Protein AF-A0A0G1YHF3-F1 (afdb_monomer)

Mean predicted aligned error: 3.48 Å

Nearest PDB structures (foldseek):
  7nue-assembly1_B  TM=4.307E-01  e=1.834E+00  Mus musculus
  5b1y-assembly1_A  TM=4.349E-01  e=1.614E+00  Aeropyrum pernix K1
  4c06-assembly1_A-2  TM=4.414E-01  e=2.524E+00  Mus musculus
  6sq3-assembly1_B  TM=4.152E-01  e=2.221E+00  Mus musculus
  6sq4-assembly1_B  TM=4.546E-01  e=2.867E+00  Mus musculus

pLDDT: mean 93.08, std 7.97, range [54.22, 98.62]

Secondary structure (DSSP, 8-state):
-TT-HHHHHHHHHHHHHHHTT---EEEE--SSHHHHHHHHHHHT-SEEEE-SS-SHHHHHHHHHHHHHTTT-S------GGGGGGGGGHHHHHHHHHTT-S--------

Solvent-accessible surface area (backbone atoms only — not comparable to full-atom values): 6636 Å² total; per-residue (Å²): 102,96,85,34,66,68,52,52,30,40,33,52,31,23,36,48,34,40,75,73,70,42,86,35,78,42,67,41,78,54,95,56,46,73,63,50,43,52,52,34,44,72,33,34,27,73,40,70,41,77,56,86,51,88,55,74,72,47,44,50,50,54,44,51,53,60,45,58,76,68,70,59,94,72,83,86,87,80,61,40,93,49,45,84,50,60,84,57,4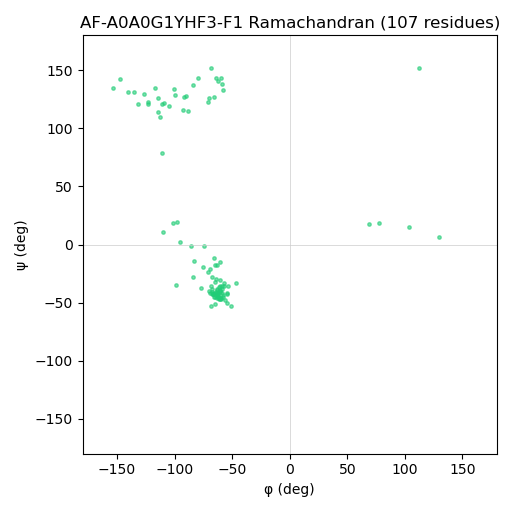1,64,67,47,52,51,43,40,76,73,70,43,94,78,78,80,90,84,77,89,126

Sequence (109 aa):
MLGDYRFLLALLMCATAKAFGYPVIVVDGSPDHARARELLLAAGATQVIQQTEPGTGASRRECINAGLDTGAEVICWIEPEKVGMVAVLAPCIAMIVAGYDIVIPWRNL

Structure (mmCIF, N/CA/C/O backbone):
data_AF-A0A0G1YHF3-F1
#
_entry.id   AF-A0A0G1YHF3-F1
#
loop_
_atom_site.group_PDB
_atom_site.id
_atom_site.type_symbol
_atom_site.label_atom_id
_atom_site.label_alt_id
_atom_site.label_comp_id
_atom_site.label_asym_id
_atom_site.label_entity_id
_atom_site.label_seq_id
_atom_site.pdbx_PDB_ins_code
_atom_site.Cartn_x
_atom_site.Cartn_y
_atom_site.Cartn_z
_atom_site.occupancy
_atom_site.B_iso_or_equiv
_atom_site.auth_seq_id
_atom_site.auth_comp_id
_atom_site.auth_asym_id
_atom_site.auth_atom_id
_atom_site.pdbx_PDB_model_num
ATOM 1 N N . MET A 1 1 ? 10.290 -7.736 -15.391 1.00 62.72 1 MET A N 1
ATOM 2 C CA . MET A 1 1 ? 9.009 -7.390 -14.739 1.00 62.72 1 MET A CA 1
ATOM 3 C C . MET A 1 1 ? 8.190 -8.634 -14.403 1.00 62.72 1 MET A C 1
ATOM 5 O O . MET A 1 1 ? 8.154 -8.978 -13.239 1.00 62.72 1 MET A O 1
ATOM 9 N N . LEU A 1 2 ? 7.633 -9.389 -15.363 1.00 62.28 2 LEU A N 1
ATOM 10 C CA . LEU A 1 2 ? 6.878 -10.628 -15.055 1.00 62.28 2 LEU A CA 1
ATOM 11 C C . LEU A 1 2 ? 7.735 -11.801 -14.530 1.00 62.28 2 LEU A C 1
ATOM 13 O O . LEU A 1 2 ? 7.210 -12.687 -13.870 1.00 62.28 2 LEU A O 1
ATOM 17 N N . GLY A 1 3 ? 9.047 -11.795 -14.789 1.00 69.12 3 GLY A N 1
ATOM 18 C CA . GLY A 1 3 ? 10.004 -12.749 -14.206 1.00 69.12 3 GLY A CA 1
ATOM 19 C C . GLY A 1 3 ? 10.718 -12.249 -12.944 1.00 69.12 3 GLY A C 1
ATOM 20 O O . GLY A 1 3 ? 11.599 -12.938 -12.442 1.00 69.12 3 GLY A O 1
ATOM 21 N N . ASP A 1 4 ? 10.390 -11.046 -12.457 1.00 86.56 4 ASP A N 1
ATOM 22 C CA . ASP A 1 4 ? 10.971 -10.517 -11.220 1.00 86.56 4 ASP A CA 1
ATOM 23 C C . ASP A 1 4 ? 10.128 -10.977 -10.028 1.00 86.56 4 ASP A C 1
ATOM 25 O O . ASP A 1 4 ? 8.968 -10.588 -9.878 1.00 86.56 4 ASP A O 1
ATOM 29 N N . TYR A 1 5 ? 10.724 -11.803 -9.170 1.00 90.44 5 TYR A N 1
ATOM 30 C CA . TYR A 1 5 ? 10.058 -12.351 -7.994 1.00 90.44 5 TYR A CA 1
ATOM 31 C C . TYR A 1 5 ? 9.508 -11.265 -7.054 1.00 90.44 5 TYR A C 1
ATOM 33 O O . TYR A 1 5 ? 8.417 -11.427 -6.508 1.00 90.44 5 TYR A O 1
ATOM 41 N N . ARG A 1 6 ? 10.200 -10.127 -6.901 1.00 90.94 6 ARG A N 1
ATOM 42 C CA . ARG A 1 6 ? 9.725 -9.022 -6.049 1.00 90.94 6 ARG A CA 1
ATOM 43 C C . ARG A 1 6 ? 8.482 -8.364 -6.628 1.00 90.94 6 ARG A C 1
ATOM 45 O O . ARG A 1 6 ? 7.563 -8.032 -5.885 1.00 90.94 6 ARG A O 1
ATOM 52 N N . PHE A 1 7 ? 8.431 -8.221 -7.950 1.00 95.06 7 PHE A N 1
ATOM 53 C CA . PHE A 1 7 ? 7.257 -7.676 -8.620 1.00 95.06 7 PHE A CA 1
ATOM 54 C C . PHE A 1 7 ? 6.050 -8.612 -8.477 1.00 95.06 7 PHE A C 1
ATOM 56 O O . PHE A 1 7 ? 4.956 -8.158 -8.155 1.00 95.06 7 PHE A O 1
ATOM 63 N N . LEU A 1 8 ? 6.249 -9.928 -8.613 1.00 96.31 8 LEU A N 1
ATOM 64 C CA . LEU A 1 8 ? 5.187 -10.915 -8.381 1.00 96.31 8 LEU A CA 1
ATOM 65 C C . LEU A 1 8 ? 4.655 -10.872 -6.941 1.00 96.31 8 LEU A C 1
ATOM 67 O O . LEU A 1 8 ? 3.443 -10.939 -6.735 1.00 96.31 8 LEU A O 1
ATOM 71 N N . LEU A 1 9 ? 5.535 -10.703 -5.951 1.00 96.56 9 LEU A N 1
ATOM 72 C CA . LEU A 1 9 ? 5.129 -10.506 -4.559 1.00 96.56 9 LEU A CA 1
ATOM 73 C C . LEU A 1 9 ? 4.327 -9.214 -4.370 1.00 96.56 9 LEU A C 1
ATOM 75 O O . LEU A 1 9 ? 3.351 -9.220 -3.626 1.00 96.56 9 LEU A O 1
ATOM 79 N N . ALA A 1 10 ? 4.682 -8.126 -5.059 1.00 96.88 10 ALA A N 1
ATOM 80 C CA . ALA A 1 10 ? 3.920 -6.878 -5.006 1.00 96.88 10 ALA A CA 1
ATOM 81 C C . ALA A 1 10 ? 2.505 -7.046 -5.581 1.00 96.88 10 ALA A C 1
ATOM 83 O O . ALA A 1 10 ? 1.541 -6.576 -4.977 1.00 96.88 10 ALA A O 1
ATOM 84 N N . LEU A 1 11 ? 2.357 -7.779 -6.691 1.00 98.06 11 LEU A N 1
A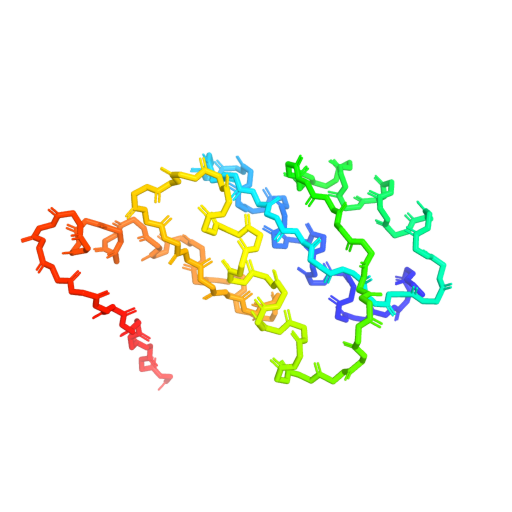TOM 85 C CA . LEU A 1 11 ? 1.042 -8.121 -7.246 1.00 98.06 11 LEU A CA 1
ATOM 86 C C . LEU A 1 11 ? 0.219 -8.964 -6.261 1.00 98.06 11 LEU A C 1
ATOM 88 O O . LEU A 1 11 ? -0.943 -8.651 -6.002 1.00 98.06 11 LEU A O 1
ATOM 92 N N . LEU A 1 12 ? 0.827 -10.001 -5.673 1.00 97.94 12 LEU A N 1
ATOM 93 C CA . LEU A 1 12 ? 0.176 -10.846 -4.668 1.00 97.94 12 LEU A CA 1
ATOM 94 C C . LEU A 1 12 ? -0.245 -10.033 -3.438 1.00 97.94 12 LEU A C 1
ATOM 96 O O . LEU A 1 12 ? -1.341 -10.225 -2.912 1.00 97.94 12 LEU A O 1
ATOM 100 N N . MET A 1 13 ? 0.602 -9.107 -3.000 1.00 97.81 13 MET A N 1
ATOM 101 C CA . MET A 1 13 ? 0.331 -8.213 -1.884 1.00 97.81 13 MET A CA 1
ATOM 102 C C . MET A 1 13 ? -0.866 -7.299 -2.166 1.00 97.81 13 MET A C 1
ATOM 104 O O . MET A 1 13 ? -1.769 -7.213 -1.335 1.00 97.81 13 MET A O 1
ATOM 108 N N . CYS A 1 14 ? -0.928 -6.688 -3.354 1.00 98.31 14 CYS A N 1
ATOM 109 C CA . CYS A 1 14 ? -2.063 -5.862 -3.778 1.00 98.31 14 CYS A CA 1
ATOM 110 C C . CYS A 1 14 ? -3.369 -6.667 -3.812 1.00 98.31 14 CYS A C 1
ATOM 112 O O . CYS A 1 14 ? -4.380 -6.232 -3.261 1.00 98.31 14 CYS A O 1
ATOM 114 N N . ALA A 1 15 ? -3.337 -7.866 -4.400 1.00 98.44 15 ALA A N 1
ATOM 115 C CA . ALA A 1 15 ? -4.500 -8.747 -4.464 1.00 98.44 15 ALA A CA 1
ATOM 116 C C . ALA A 1 15 ? -4.974 -9.174 -3.068 1.00 98.44 15 ALA A C 1
ATOM 118 O O . ALA A 1 15 ? -6.172 -9.158 -2.784 1.00 98.44 15 ALA A O 1
ATOM 119 N N . THR A 1 16 ? -4.032 -9.505 -2.182 1.00 98.19 16 THR A N 1
ATOM 120 C CA . THR A 1 16 ? -4.331 -9.893 -0.800 1.00 98.19 16 THR A CA 1
ATOM 121 C C . THR A 1 16 ? -4.935 -8.721 -0.033 1.00 98.19 16 THR A C 1
ATOM 123 O O . THR A 1 16 ? -6.015 -8.855 0.527 1.00 98.19 16 THR A O 1
ATOM 126 N N . ALA A 1 17 ? -4.308 -7.546 -0.052 1.00 97.56 17 ALA A N 1
ATOM 127 C CA . ALA A 1 17 ? -4.822 -6.361 0.631 1.00 97.56 17 ALA A CA 1
ATOM 128 C C . ALA A 1 17 ? -6.222 -5.959 0.141 1.00 97.56 17 ALA A C 1
ATOM 130 O O . ALA A 1 17 ? -7.102 -5.705 0.962 1.00 97.56 17 ALA A O 1
ATOM 131 N N . LYS A 1 18 ? -6.469 -6.016 -1.176 1.00 98.06 18 LYS A N 1
ATOM 132 C CA . LYS A 1 18 ? -7.802 -5.810 -1.755 1.00 98.06 18 LYS A CA 1
ATOM 133 C C . LYS A 1 18 ? -8.829 -6.803 -1.208 1.00 98.06 18 LYS A C 1
ATOM 135 O O . LYS A 1 18 ? -9.939 -6.396 -0.883 1.00 98.06 18 LYS A O 1
ATOM 140 N N . ALA A 1 19 ? -8.474 -8.082 -1.082 1.00 97.69 19 ALA A N 1
ATOM 141 C CA . ALA A 1 19 ? -9.362 -9.098 -0.512 1.00 97.69 19 ALA A CA 1
ATOM 142 C C . ALA A 1 19 ? -9.696 -8.839 0.971 1.00 97.69 19 ALA A C 1
ATOM 144 O O . ALA A 1 19 ? -10.793 -9.168 1.411 1.00 97.69 19 ALA A O 1
ATOM 145 N N . PHE A 1 20 ? -8.784 -8.210 1.718 1.00 96.88 20 PHE A N 1
ATOM 146 C CA . PHE A 1 20 ? -9.008 -7.752 3.095 1.00 96.88 20 PHE A CA 1
ATOM 147 C C . PHE A 1 20 ? -9.654 -6.355 3.187 1.00 96.88 20 PHE A C 1
ATOM 149 O O . PHE A 1 20 ? -9.925 -5.881 4.288 1.00 96.88 20 PHE A O 1
ATOM 156 N N . GLY A 1 21 ? -9.926 -5.697 2.055 1.00 96.31 21 GLY A N 1
ATOM 157 C CA . GLY A 1 21 ? -10.566 -4.382 2.012 1.00 96.31 21 GLY A CA 1
ATOM 158 C C . GLY A 1 21 ? -9.644 -3.206 2.346 1.00 96.31 21 GLY A C 1
ATOM 159 O O . GLY A 1 21 ? -10.139 -2.125 2.654 1.00 96.31 21 GLY A O 1
ATOM 160 N N . TYR A 1 22 ? -8.322 -3.384 2.283 1.00 96.94 22 TYR A N 1
ATOM 161 C CA . TYR A 1 22 ? -7.364 -2.309 2.539 1.00 96.94 22 TYR A CA 1
ATOM 162 C C . TYR A 1 22 ? -7.004 -1.556 1.247 1.00 96.94 22 TYR A C 1
ATOM 164 O O . TYR A 1 22 ? -6.582 -2.194 0.276 1.00 96.94 22 TYR A O 1
ATOM 172 N N . PRO A 1 23 ? -7.114 -0.213 1.217 1.00 96.81 23 PRO A N 1
ATOM 173 C CA . PRO A 1 23 ? -6.515 0.603 0.165 1.00 96.81 23 PRO A CA 1
ATOM 174 C C . PRO A 1 23 ? -4.996 0.417 0.129 1.00 96.81 23 PRO A C 1
ATOM 176 O O . PRO A 1 23 ? -4.354 0.298 1.172 1.00 96.81 23 PRO A O 1
ATOM 179 N N . VAL A 1 24 ? -4.409 0.412 -1.069 1.00 97.81 24 VAL A N 1
ATOM 180 C CA . VAL A 1 24 ? -2.967 0.201 -1.256 1.00 97.81 24 VAL A CA 1
ATOM 181 C C . VAL A 1 24 ? -2.394 1.250 -2.188 1.00 97.81 24 VAL A C 1
ATOM 183 O O . VAL A 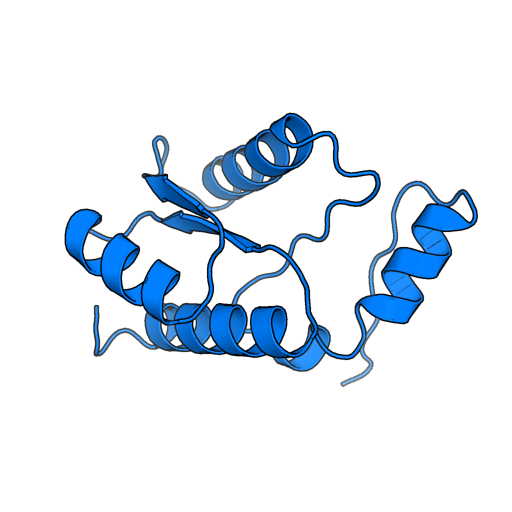1 24 ? -2.760 1.334 -3.362 1.00 97.81 24 VAL A O 1
ATOM 186 N N . ILE A 1 25 ? -1.425 1.995 -1.668 1.00 97.81 25 ILE A N 1
ATOM 187 C CA . ILE A 1 25 ? -0.568 2.877 -2.451 1.00 97.81 25 ILE A CA 1
ATOM 188 C C . ILE A 1 25 ? 0.753 2.153 -2.697 1.00 97.81 25 ILE A C 1
ATOM 190 O O . ILE A 1 25 ? 1.389 1.674 -1.759 1.00 97.81 25 ILE A O 1
ATOM 194 N N . VAL A 1 26 ? 1.174 2.089 -3.958 1.00 97.25 26 VAL A N 1
ATOM 195 C CA . VAL A 1 26 ? 2.477 1.543 -4.353 1.00 97.25 26 VAL A CA 1
ATOM 196 C C . VAL A 1 2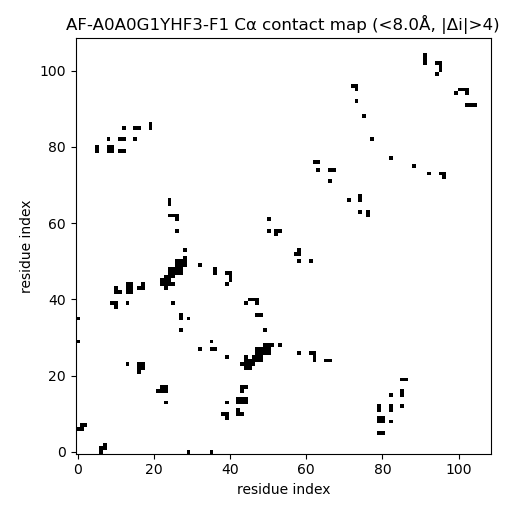6 ? 3.337 2.657 -4.932 1.00 97.25 26 VAL A C 1
ATOM 198 O O . VAL A 1 26 ? 2.930 3.314 -5.886 1.00 97.25 26 VAL A O 1
ATOM 201 N N . VAL A 1 27 ? 4.543 2.839 -4.397 1.00 95.50 27 VAL A N 1
ATOM 202 C CA . VAL A 1 27 ? 5.601 3.615 -5.059 1.00 95.50 27 VAL A CA 1
ATOM 203 C C . VAL A 1 27 ? 6.448 2.642 -5.873 1.00 95.50 27 VAL A C 1
ATOM 205 O O . VAL A 1 27 ? 7.055 1.725 -5.320 1.00 95.50 27 VAL A O 1
ATOM 208 N N . ASP A 1 28 ? 6.443 2.809 -7.192 1.00 94.81 28 ASP A N 1
ATOM 209 C CA . ASP A 1 28 ? 7.023 1.874 -8.151 1.00 94.81 28 ASP A CA 1
ATOM 210 C C . ASP A 1 28 ? 8.262 2.461 -8.838 1.00 94.81 28 ASP A C 1
ATOM 212 O O . ASP A 1 28 ? 8.190 3.483 -9.521 1.00 94.81 28 ASP A O 1
ATOM 216 N N . GLY A 1 29 ? 9.391 1.772 -8.671 1.00 93.19 29 GLY A N 1
ATOM 217 C CA . GLY A 1 29 ? 10.677 2.077 -9.307 1.00 93.19 29 GLY A CA 1
ATOM 218 C C . GLY A 1 29 ? 11.008 1.186 -10.503 1.00 93.19 29 GLY A C 1
ATOM 219 O O . GLY A 1 29 ? 12.180 1.045 -10.857 1.00 93.19 29 GLY A O 1
ATOM 220 N N . SER A 1 30 ? 10.017 0.506 -11.086 1.00 93.31 30 SER A N 1
ATOM 221 C CA . SER A 1 30 ? 10.244 -0.397 -12.214 1.00 93.31 30 SER A CA 1
ATOM 222 C C . SER A 1 30 ? 10.754 0.357 -13.454 1.00 93.31 30 SER A C 1
ATOM 224 O O . SER A 1 30 ? 10.265 1.448 -13.745 1.00 93.31 30 SER A O 1
ATOM 226 N N . PRO A 1 31 ? 11.666 -0.234 -14.258 1.00 92.38 31 PRO A N 1
ATOM 227 C CA . PRO A 1 31 ? 12.165 0.401 -15.484 1.00 92.38 31 PRO A CA 1
ATOM 228 C C . PRO A 1 31 ? 11.073 0.769 -16.499 1.00 92.38 31 PRO A C 1
ATOM 230 O O . PRO A 1 31 ? 11.193 1.768 -17.198 1.00 92.38 31 PRO A O 1
ATOM 233 N N . ASP A 1 32 ? 10.007 -0.032 -16.575 1.00 95.25 32 ASP A N 1
ATOM 234 C CA . ASP A 1 32 ? 8.806 0.258 -17.364 1.00 95.25 32 ASP A CA 1
ATOM 235 C C . ASP A 1 32 ? 7.640 0.547 -16.409 1.00 95.25 32 ASP A C 1
ATOM 237 O O . ASP A 1 32 ? 6.806 -0.306 -16.097 1.00 95.25 32 ASP A O 1
ATOM 241 N N . HIS A 1 33 ? 7.626 1.770 -15.882 1.00 95.50 33 HIS A N 1
ATOM 242 C CA . HIS A 1 33 ? 6.622 2.205 -14.914 1.00 95.50 33 HIS A CA 1
ATOM 243 C C . HIS A 1 33 ? 5.191 2.103 -15.463 1.00 95.50 33 HIS A C 1
ATOM 245 O O . HIS A 1 33 ? 4.273 1.719 -14.741 1.00 95.50 33 HIS A O 1
ATOM 251 N N . ALA A 1 34 ? 4.980 2.416 -16.746 1.00 97.00 34 ALA A N 1
ATOM 252 C CA . ALA A 1 34 ? 3.650 2.408 -17.350 1.00 97.00 34 ALA A CA 1
ATOM 253 C C . ALA A 1 34 ? 3.024 1.007 -17.302 1.00 97.00 34 ALA A C 1
ATOM 255 O O . ALA A 1 34 ? 1.879 0.849 -16.867 1.00 97.00 34 ALA A O 1
ATOM 256 N N . ARG A 1 35 ? 3.797 -0.022 -17.673 1.00 97.19 35 ARG A N 1
ATOM 257 C CA . ARG A 1 35 ? 3.332 -1.408 -17.602 1.00 97.19 35 ARG A CA 1
ATOM 258 C C . ARG A 1 35 ? 3.201 -1.904 -16.165 1.00 97.19 35 ARG A C 1
ATOM 260 O O . ARG A 1 35 ? 2.234 -2.598 -15.853 1.00 97.19 35 ARG A O 1
ATOM 267 N N . ALA A 1 36 ? 4.138 -1.548 -15.285 1.00 97.50 36 ALA A N 1
ATOM 268 C CA . ALA A 1 36 ? 4.073 -1.920 -13.874 1.00 97.50 36 ALA A CA 1
ATOM 269 C C . ALA A 1 36 ? 2.808 -1.363 -13.204 1.00 97.50 36 ALA A C 1
ATOM 271 O O . ALA A 1 36 ? 2.072 -2.104 -12.552 1.00 97.50 36 ALA A O 1
ATOM 272 N N . ARG A 1 37 ? 2.509 -0.082 -13.446 1.00 98.31 37 ARG A N 1
ATOM 273 C CA . ARG A 1 37 ? 1.296 0.606 -12.996 1.00 98.31 37 ARG A CA 1
ATOM 274 C C . ARG A 1 37 ? 0.027 -0.119 -13.423 1.00 98.31 37 ARG A C 1
ATOM 276 O O . ARG A 1 37 ? -0.830 -0.359 -12.578 1.00 98.31 37 ARG A O 1
ATOM 283 N N . GLU A 1 38 ? -0.103 -0.463 -14.702 1.00 98.50 38 GLU A N 1
ATOM 284 C CA . GLU A 1 38 ? -1.275 -1.181 -15.220 1.00 98.50 38 GLU A CA 1
ATOM 285 C C . GLU A 1 38 ? -1.500 -2.501 -14.466 1.00 98.50 38 GLU A C 1
ATOM 287 O O . GLU A 1 38 ? -2.603 -2.772 -13.992 1.00 98.50 38 GLU A O 1
ATOM 292 N N . LEU A 1 39 ? -0.438 -3.293 -14.297 1.00 98.44 39 LEU A N 1
ATOM 293 C CA . LEU A 1 39 ? -0.500 -4.596 -13.636 1.00 98.44 39 LEU A CA 1
ATOM 294 C C . LEU A 1 39 ? -0.808 -4.481 -12.136 1.00 98.44 39 LEU A C 1
ATOM 296 O O . LEU A 1 39 ? -1.610 -5.257 -11.619 1.00 98.44 39 LEU A O 1
ATOM 300 N N . LEU A 1 40 ? -0.210 -3.513 -11.438 1.00 98.56 40 LEU A N 1
ATOM 301 C CA . LEU A 1 40 ? -0.441 -3.273 -10.009 1.00 98.56 40 LEU A CA 1
ATOM 302 C C . LEU A 1 40 ? -1.876 -2.798 -9.737 1.00 98.56 40 LEU A C 1
ATOM 304 O O . LEU A 1 40 ? -2.523 -3.299 -8.816 1.00 98.56 40 LEU A O 1
ATOM 308 N N . LEU A 1 41 ? -2.404 -1.887 -10.562 1.00 98.62 41 LEU A N 1
ATOM 309 C CA . LEU A 1 41 ? -3.802 -1.450 -10.476 1.00 98.62 41 LEU A CA 1
ATOM 310 C C . LEU A 1 41 ? -4.762 -2.615 -10.754 1.00 98.62 41 LEU A C 1
ATOM 312 O O . LEU A 1 41 ? -5.713 -2.823 -10.000 1.00 98.62 41 LEU A O 1
ATOM 316 N N . ALA A 1 42 ? -4.486 -3.424 -11.782 1.00 98.56 42 ALA A N 1
ATOM 317 C CA . ALA A 1 42 ? -5.275 -4.618 -12.083 1.00 98.56 42 ALA A CA 1
ATOM 318 C C . ALA A 1 42 ? -5.252 -5.642 -10.932 1.00 98.56 42 ALA A C 1
ATOM 320 O O . ALA A 1 42 ? -6.276 -6.263 -10.638 1.00 98.56 42 ALA A O 1
ATOM 321 N N . ALA A 1 43 ? -4.114 -5.785 -10.246 1.00 98.44 43 ALA A N 1
ATOM 322 C CA . ALA A 1 43 ? -3.967 -6.663 -9.088 1.00 98.44 43 ALA A CA 1
ATOM 323 C C . ALA A 1 43 ? -4.702 -6.152 -7.839 1.00 98.44 43 ALA A C 1
ATOM 325 O O . ALA A 1 43 ? -5.066 -6.954 -6.985 1.00 98.44 43 ALA A O 1
ATOM 326 N N . GLY A 1 44 ? -4.970 -4.848 -7.736 1.00 98.44 44 GLY A N 1
ATOM 327 C CA . GLY A 1 44 ? -5.778 -4.281 -6.657 1.00 98.44 44 GLY A CA 1
ATOM 328 C C . GLY A 1 44 ? -5.176 -3.090 -5.925 1.00 98.44 44 GLY A C 1
ATOM 329 O O . GLY A 1 44 ? -5.771 -2.656 -4.943 1.00 98.44 44 GLY A O 1
ATOM 330 N N . ALA A 1 45 ? -4.042 -2.548 -6.379 1.00 98.38 45 ALA A N 1
ATOM 331 C CA . ALA A 1 45 ? -3.569 -1.263 -5.877 1.00 98.38 45 ALA A CA 1
ATOM 332 C C . ALA A 1 45 ? -4.625 -0.176 -6.135 1.00 98.38 45 ALA A C 1
ATOM 334 O O . ALA A 1 45 ? -5.211 -0.115 -7.217 1.00 98.38 45 ALA A O 1
ATOM 335 N N . THR A 1 46 ? -4.857 0.701 -5.160 1.00 97.75 46 THR A N 1
ATOM 336 C CA . THR A 1 46 ? -5.750 1.859 -5.320 1.00 97.75 46 THR 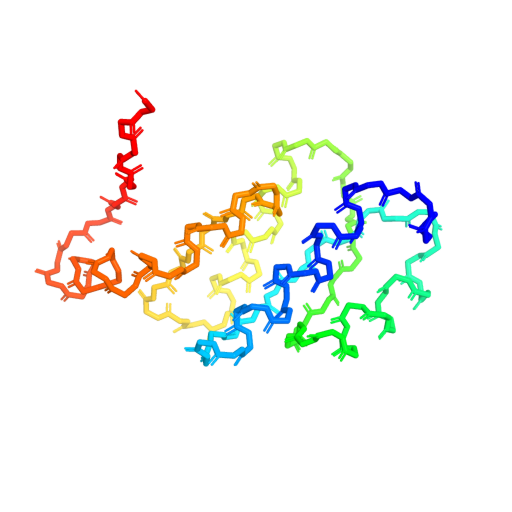A CA 1
ATOM 337 C C . THR A 1 46 ? -5.026 3.035 -5.961 1.00 97.75 46 THR A C 1
ATOM 339 O O . THR A 1 46 ? -5.643 3.838 -6.656 1.00 97.75 46 THR A O 1
ATOM 342 N N . GLN A 1 47 ? -3.710 3.124 -5.766 1.00 97.62 47 GLN A N 1
ATOM 343 C CA . GLN A 1 47 ? -2.861 4.126 -6.392 1.00 97.62 47 GLN A CA 1
ATOM 344 C C . GLN A 1 47 ? -1.473 3.548 -6.659 1.00 97.62 47 GLN A C 1
ATOM 346 O O . GLN A 1 47 ? -0.925 2.799 -5.853 1.00 97.62 47 GLN A O 1
ATOM 351 N N . VAL A 1 48 ? -0.888 3.937 -7.789 1.00 97.94 48 VAL A N 1
ATOM 352 C CA . VAL A 1 48 ? 0.513 3.654 -8.106 1.00 97.94 48 VAL A CA 1
ATOM 353 C C . VAL A 1 48 ? 1.185 4.973 -8.459 1.00 97.94 48 VAL A C 1
ATOM 355 O O . VAL A 1 48 ? 0.658 5.743 -9.266 1.00 97.94 48 VAL A O 1
ATOM 358 N N . ILE A 1 49 ? 2.318 5.249 -7.831 1.00 96.62 49 ILE A N 1
ATOM 359 C CA . ILE A 1 49 ? 3.102 6.474 -7.978 1.00 96.62 49 ILE A CA 1
ATOM 360 C C . ILE A 1 49 ? 4.453 6.075 -8.558 1.00 96.62 49 ILE A C 1
ATOM 362 O O . ILE A 1 49 ? 5.044 5.087 -8.125 1.00 96.62 49 ILE A O 1
ATOM 366 N N . GLN A 1 50 ? 4.930 6.815 -9.554 1.00 96.56 50 GLN A N 1
ATOM 367 C CA . GLN A 1 50 ? 6.277 6.611 -10.068 1.00 96.56 50 GLN A CA 1
ATOM 368 C C . GLN A 1 50 ? 7.284 7.080 -9.023 1.00 96.56 50 GLN A C 1
ATOM 370 O O . GLN A 1 50 ? 7.208 8.223 -8.577 1.00 96.56 50 GLN A O 1
ATOM 375 N N . GLN A 1 51 ? 8.225 6.212 -8.659 1.00 95.75 51 GLN A N 1
ATOM 376 C CA . GLN A 1 51 ? 9.332 6.577 -7.787 1.00 95.75 51 GLN A CA 1
ATOM 377 C C . GLN A 1 51 ? 10.128 7.726 -8.405 1.00 95.75 51 GLN A C 1
ATOM 379 O O . GLN A 1 51 ? 10.505 7.670 -9.580 1.00 95.75 51 GLN A O 1
ATOM 384 N N . THR A 1 52 ? 10.422 8.738 -7.596 1.00 94.19 52 THR A N 1
ATOM 385 C CA . THR A 1 52 ? 11.229 9.887 -8.026 1.00 94.19 52 THR A CA 1
ATOM 386 C C . THR A 1 52 ? 12.688 9.770 -7.597 1.00 94.19 52 THR A C 1
ATOM 388 O O . THR A 1 52 ? 13.572 10.141 -8.370 1.00 94.19 52 THR A O 1
ATOM 391 N N . GLU A 1 53 ? 12.963 9.193 -6.422 1.00 91.81 53 GLU A N 1
ATOM 392 C CA . GLU A 1 53 ? 14.321 9.012 -5.908 1.00 91.81 53 GLU A CA 1
ATOM 393 C C . GLU A 1 53 ? 14.617 7.526 -5.595 1.00 91.81 53 GLU A C 1
ATOM 395 O O . GLU A 1 53 ? 13.930 6.898 -4.779 1.00 91.81 53 GLU A O 1
ATOM 400 N N . PRO A 1 54 ? 15.647 6.920 -6.221 1.00 88.00 54 PRO A N 1
ATOM 401 C CA . PRO A 1 54 ? 15.999 5.525 -5.984 1.00 88.00 54 PRO A CA 1
ATOM 402 C C . PRO A 1 54 ? 16.567 5.294 -4.575 1.00 88.00 54 PRO A C 1
ATOM 404 O O . PRO A 1 54 ? 17.221 6.146 -3.982 1.00 88.00 54 PRO A O 1
ATOM 407 N N . GLY A 1 55 ? 16.377 4.076 -4.062 1.00 85.69 55 GLY A N 1
ATOM 408 C CA . GLY A 1 55 ? 16.906 3.634 -2.769 1.00 85.69 55 GLY A CA 1
ATOM 409 C C . GLY A 1 55 ? 15.828 3.388 -1.712 1.00 85.69 55 GLY A C 1
ATOM 410 O O . GLY A 1 55 ? 14.750 3.982 -1.724 1.00 85.69 55 GLY A O 1
ATOM 411 N N . THR A 1 56 ? 16.119 2.484 -0.773 1.00 81.31 56 THR A N 1
ATOM 412 C CA . THR A 1 56 ? 15.144 1.992 0.219 1.00 81.31 56 THR A CA 1
ATOM 413 C C . THR A 1 56 ? 14.643 3.090 1.158 1.00 81.31 56 THR A C 1
ATOM 415 O O . THR A 1 56 ? 13.465 3.134 1.494 1.00 81.31 56 THR A O 1
ATOM 418 N N . GLY A 1 57 ? 15.527 3.998 1.585 1.00 88.12 57 GLY A N 1
ATOM 419 C CA . GLY A 1 57 ? 15.145 5.103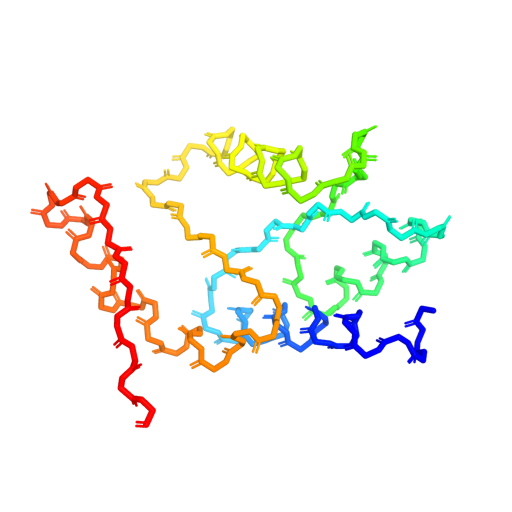 2.468 1.00 88.12 57 GLY A CA 1
ATOM 420 C C . GLY A 1 57 ? 14.264 6.140 1.770 1.00 88.12 57 GLY A C 1
ATOM 421 O O . GLY A 1 57 ? 13.290 6.603 2.357 1.00 88.12 57 GLY A O 1
ATOM 422 N N . ALA A 1 58 ? 14.594 6.478 0.522 1.00 91.19 58 ALA A N 1
ATOM 423 C CA . ALA A 1 58 ? 13.851 7.451 -0.271 1.00 91.19 58 ALA A CA 1
ATOM 424 C C . ALA A 1 58 ? 12.459 6.925 -0.648 1.00 91.19 58 ALA A C 1
ATOM 426 O O . ALA A 1 58 ? 11.463 7.525 -0.251 1.00 91.19 58 ALA A O 1
ATOM 427 N N . SER A 1 59 ? 12.382 5.732 -1.249 1.00 90.88 59 SER A N 1
ATOM 428 C CA . SER A 1 59 ? 11.104 5.069 -1.571 1.00 90.88 59 SER A CA 1
ATOM 429 C C . SER A 1 59 ? 10.181 4.911 -0.365 1.00 90.88 59 SER A C 1
ATOM 431 O O . SER A 1 59 ? 8.981 5.152 -0.468 1.00 90.88 59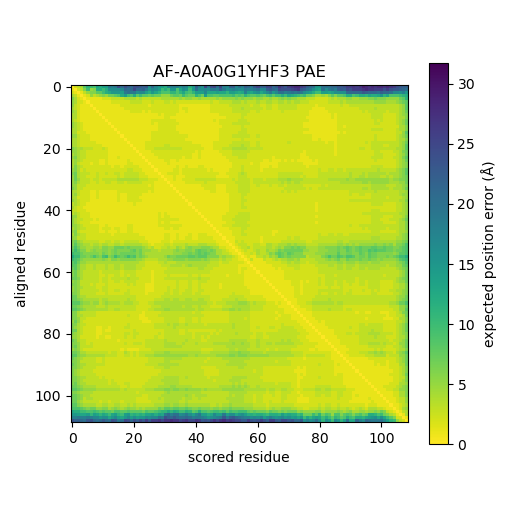 SER A O 1
ATOM 433 N N . ARG A 1 60 ? 10.717 4.547 0.808 1.00 92.19 60 ARG A N 1
ATOM 434 C CA . ARG A 1 60 ? 9.907 4.438 2.029 1.00 92.19 60 ARG A CA 1
ATOM 435 C C . ARG A 1 60 ? 9.317 5.783 2.447 1.00 92.19 60 ARG A C 1
ATOM 437 O O . ARG A 1 60 ? 8.152 5.822 2.831 1.00 92.19 60 ARG A O 1
ATOM 444 N N . ARG A 1 61 ? 10.095 6.870 2.377 1.00 94.50 61 ARG A N 1
ATOM 445 C CA . ARG A 1 61 ? 9.587 8.223 2.657 1.00 94.50 61 ARG A CA 1
ATOM 446 C C . ARG A 1 61 ? 8.510 8.628 1.655 1.00 94.50 61 ARG A C 1
ATOM 448 O O . ARG A 1 61 ? 7.487 9.145 2.082 1.00 94.50 61 ARG A O 1
ATOM 455 N N . GLU A 1 62 ? 8.699 8.332 0.369 1.00 95.25 62 GLU A N 1
ATOM 456 C CA . GLU A 1 62 ? 7.677 8.563 -0.662 1.00 95.25 62 GLU A CA 1
ATOM 457 C C . GLU A 1 62 ? 6.374 7.808 -0.339 1.00 95.25 62 GLU A C 1
ATOM 459 O O . GLU A 1 62 ? 5.306 8.415 -0.366 1.00 95.25 62 GLU A O 1
ATOM 464 N N . CYS A 1 63 ? 6.444 6.530 0.060 1.00 93.75 63 CYS A N 1
ATOM 465 C CA . CYS A 1 63 ? 5.257 5.763 0.463 1.00 93.75 63 CYS A CA 1
ATOM 466 C C . CYS A 1 63 ? 4.542 6.377 1.673 1.00 93.75 63 CYS A C 1
ATOM 468 O O . CYS A 1 63 ? 3.317 6.473 1.679 1.00 93.75 63 CYS A O 1
ATOM 470 N N . ILE A 1 64 ? 5.295 6.756 2.712 1.00 94.19 64 ILE A N 1
ATOM 471 C CA . ILE A 1 64 ? 4.720 7.315 3.943 1.00 94.19 64 ILE A CA 1
ATOM 472 C C . ILE A 1 64 ? 4.070 8.669 3.655 1.00 94.19 64 ILE A C 1
ATOM 474 O O . ILE A 1 64 ? 2.935 8.882 4.068 1.00 94.19 64 ILE A O 1
ATOM 478 N N . ASN A 1 65 ? 4.740 9.547 2.904 1.00 95.50 65 ASN A N 1
ATOM 479 C CA . ASN A 1 65 ? 4.192 10.848 2.518 1.00 95.50 65 ASN A CA 1
ATOM 480 C C . ASN A 1 65 ? 2.916 10.690 1.684 1.00 95.50 65 ASN A C 1
ATOM 482 O O . ASN A 1 65 ? 1.909 11.313 1.998 1.00 95.50 65 ASN A O 1
ATOM 486 N N . ALA A 1 66 ? 2.915 9.782 0.703 1.00 95.50 66 ALA A N 1
ATOM 487 C CA . ALA A 1 66 ? 1.717 9.494 -0.081 1.00 95.50 66 ALA A CA 1
ATOM 488 C C . ALA A 1 66 ? 0.560 8.967 0.785 1.00 95.50 66 ALA A C 1
ATOM 490 O O . ALA A 1 66 ? -0.596 9.283 0.523 1.00 95.50 66 ALA A O 1
ATOM 491 N N . GLY A 1 67 ? 0.861 8.182 1.825 1.00 95.12 67 GLY A N 1
ATOM 492 C CA . GLY A 1 67 ? -0.122 7.763 2.822 1.00 95.12 67 GLY A CA 1
ATOM 493 C C . GLY A 1 67 ? -0.665 8.934 3.643 1.00 95.12 67 GLY A C 1
ATOM 494 O O . GLY A 1 67 ? -1.877 9.038 3.816 1.00 95.12 67 GLY A O 1
ATOM 495 N N . LEU A 1 68 ? 0.204 9.835 4.109 1.00 95.31 68 LEU A N 1
ATOM 496 C CA . LEU A 1 68 ? -0.184 11.023 4.880 1.00 95.31 68 LEU A CA 1
ATOM 497 C C . LEU A 1 68 ? -1.110 11.947 4.078 1.00 95.31 68 LEU A C 1
ATOM 499 O O . LEU A 1 68 ? -2.103 12.429 4.619 1.00 95.31 68 LEU A O 1
ATOM 503 N N . ASP A 1 69 ? -0.847 12.115 2.781 1.00 95.81 69 ASP A N 1
ATOM 504 C CA . ASP A 1 69 ? -1.649 12.958 1.885 1.00 95.81 69 ASP A CA 1
ATOM 505 C C . ASP A 1 69 ? -3.097 12.463 1.712 1.00 95.81 69 ASP A C 1
ATOM 507 O O . ASP A 1 69 ? -3.971 13.226 1.299 1.00 95.81 69 ASP A O 1
ATOM 511 N N . THR A 1 70 ? -3.388 11.201 2.050 1.00 95.06 70 THR A N 1
ATOM 512 C CA . THR A 1 70 ? -4.762 10.670 2.011 1.00 95.06 70 THR A CA 1
ATOM 513 C C . THR A 1 70 ? -5.642 11.149 3.163 1.00 95.06 70 THR A C 1
ATOM 515 O O . THR A 1 70 ? -6.864 11.041 3.074 1.00 95.06 70 THR A O 1
ATOM 518 N N . GLY A 1 71 ? -5.043 11.628 4.259 1.00 93.31 71 GLY A N 1
ATOM 519 C CA . GLY A 1 71 ? -5.762 11.909 5.502 1.00 93.31 71 GLY A CA 1
ATOM 520 C C . GLY A 1 71 ? -6.268 10.658 6.234 1.00 93.31 71 GLY A C 1
ATOM 521 O O . GLY A 1 71 ? -7.159 10.774 7.072 1.00 93.31 71 GLY A O 1
ATOM 522 N N . ALA A 1 72 ? -5.742 9.467 5.921 1.00 93.62 72 ALA A N 1
ATOM 523 C CA . ALA A 1 72 ? -6.079 8.243 6.640 1.00 93.62 72 ALA A CA 1
ATOM 524 C C . ALA A 1 72 ? -5.669 8.325 8.120 1.00 93.62 72 ALA A C 1
ATOM 526 O O . ALA A 1 72 ? -4.585 8.799 8.453 1.00 93.62 72 ALA A O 1
ATOM 527 N N . GLU A 1 73 ? -6.514 7.787 9.001 1.00 93.69 73 GLU A N 1
ATOM 528 C CA . GLU A 1 73 ? -6.246 7.740 10.446 1.00 93.69 73 GLU A CA 1
ATOM 529 C C . GLU A 1 73 ? -5.074 6.812 10.797 1.00 93.69 73 GLU A C 1
ATOM 531 O O . GLU A 1 73 ? -4.386 7.021 11.794 1.00 93.69 73 GLU A O 1
ATOM 536 N N . VAL A 1 74 ? -4.834 5.783 9.976 1.00 96.12 74 VAL A N 1
ATOM 537 C CA . VAL A 1 74 ? -3.774 4.793 10.186 1.00 96.12 74 VAL A CA 1
ATOM 538 C C . VAL A 1 74 ? -3.033 4.534 8.883 1.00 96.12 74 VAL A C 1
ATOM 540 O O . VAL A 1 74 ? -3.640 4.231 7.857 1.00 96.12 74 VAL A O 1
ATOM 543 N N . ILE A 1 75 ? -1.703 4.582 8.947 1.00 95.94 75 ILE A N 1
ATOM 544 C CA . ILE A 1 75 ? -0.819 4.198 7.846 1.00 95.94 75 ILE A CA 1
ATOM 545 C C . ILE A 1 75 ? -0.125 2.891 8.217 1.00 95.94 75 ILE A C 1
ATOM 547 O O . ILE A 1 75 ? 0.598 2.811 9.210 1.00 95.94 75 ILE A O 1
ATOM 551 N N . CYS A 1 76 ? -0.309 1.865 7.389 1.00 95.44 76 CYS A N 1
ATOM 552 C CA . CYS A 1 76 ? 0.427 0.611 7.495 1.00 95.44 76 CYS A CA 1
ATOM 553 C C . CYS A 1 76 ? 1.489 0.547 6.399 1.00 95.44 76 CYS A C 1
ATOM 555 O O . CYS A 1 76 ? 1.165 0.544 5.212 1.00 95.44 76 CYS A O 1
ATOM 557 N N . TRP A 1 77 ? 2.759 0.453 6.791 1.00 94.62 77 TRP A N 1
ATOM 558 C CA . TRP A 1 77 ? 3.852 0.193 5.858 1.00 94.62 77 TRP A CA 1
ATOM 559 C C . TRP A 1 77 ? 4.269 -1.276 5.916 1.00 94.62 77 TRP A C 1
ATOM 561 O O . TRP A 1 77 ? 4.433 -1.846 6.995 1.00 94.62 77 TRP A O 1
ATOM 571 N N . ILE A 1 78 ? 4.441 -1.889 4.747 1.00 93.12 78 ILE A N 1
ATOM 572 C CA . ILE A 1 78 ? 4.712 -3.317 4.612 1.00 93.12 78 ILE A CA 1
ATOM 573 C C . ILE A 1 78 ? 5.472 -3.593 3.314 1.00 93.12 78 ILE A C 1
ATOM 575 O O . ILE A 1 78 ? 5.131 -3.074 2.252 1.00 93.12 78 ILE A O 1
ATOM 579 N N . GLU A 1 79 ? 6.514 -4.416 3.402 1.00 92.00 79 GLU A N 1
ATOM 580 C CA . GLU A 1 79 ? 7.257 -4.883 2.230 1.00 92.00 79 GLU A CA 1
ATOM 581 C C . GLU A 1 79 ? 6.491 -6.028 1.537 1.00 92.00 79 GLU A C 1
ATOM 583 O O . GLU A 1 79 ? 5.897 -6.863 2.231 1.00 92.00 79 GLU A O 1
ATOM 588 N N . PRO A 1 80 ? 6.504 -6.126 0.193 1.00 93.94 80 PRO A N 1
ATOM 589 C CA . PRO A 1 80 ? 5.767 -7.160 -0.539 1.00 93.94 80 PRO A CA 1
ATOM 590 C C . PRO A 1 80 ? 6.041 -8.609 -0.102 1.00 93.94 80 PRO A C 1
ATOM 592 O O . PRO A 1 80 ? 5.128 -9.434 -0.062 1.00 93.94 80 PRO A O 1
ATOM 595 N N . GLU A 1 81 ? 7.273 -8.944 0.284 1.00 93.75 81 GLU A N 1
ATOM 596 C CA . GLU A 1 81 ? 7.656 -10.270 0.792 1.00 93.75 81 GLU A CA 1
ATOM 597 C C . GLU A 1 81 ? 7.003 -10.636 2.131 1.00 93.75 81 GLU A C 1
ATOM 599 O O . GLU A 1 81 ? 7.058 -11.791 2.560 1.00 93.75 81 GLU A O 1
ATOM 604 N N . LYS A 1 82 ? 6.373 -9.670 2.805 1.00 92.75 82 LYS A N 1
ATOM 605 C CA . LYS A 1 82 ? 5.664 -9.862 4.069 1.00 92.75 82 LYS A CA 1
ATOM 606 C C . LYS A 1 82 ? 4.160 -10.028 3.879 1.00 92.75 82 LYS A C 1
ATOM 608 O O . LYS A 1 82 ? 3.444 -9.897 4.860 1.00 92.75 82 LYS A O 1
ATOM 613 N N . VAL A 1 83 ? 3.666 -10.375 2.686 1.00 94.00 83 VAL A N 1
ATOM 614 C CA . VAL A 1 83 ? 2.222 -10.521 2.392 1.00 94.00 83 VAL A CA 1
ATOM 615 C C . VAL A 1 83 ? 1.423 -11.325 3.428 1.00 94.00 83 VAL A C 1
ATOM 617 O O . VAL A 1 83 ? 0.285 -10.980 3.735 1.00 94.00 83 VAL A O 1
ATOM 620 N N . GLY A 1 84 ? 2.024 -12.339 4.062 1.00 91.44 84 GLY A N 1
ATOM 621 C CA . GLY A 1 84 ? 1.381 -13.085 5.152 1.00 91.44 84 GLY A CA 1
ATOM 622 C C . GLY A 1 84 ? 1.010 -12.238 6.381 1.00 91.44 84 GLY A C 1
ATOM 623 O O . GLY A 1 84 ? 0.227 -12.683 7.212 1.00 91.44 84 GLY A O 1
ATOM 624 N N . MET A 1 85 ? 1.548 -11.023 6.504 1.00 91.88 85 MET A N 1
ATOM 625 C CA . MET A 1 85 ? 1.223 -10.069 7.563 1.00 91.88 85 MET A CA 1
ATOM 626 C C . MET A 1 85 ? -0.043 -9.256 7.283 1.00 91.88 85 MET A C 1
ATOM 628 O O . MET A 1 85 ? -0.588 -8.690 8.224 1.00 91.88 85 MET A O 1
ATOM 632 N N . VAL A 1 86 ? -0.573 -9.247 6.050 1.00 93.75 86 VAL A N 1
ATOM 633 C CA . VAL A 1 86 ? -1.847 -8.564 5.734 1.00 93.75 86 VAL A CA 1
ATOM 634 C C . VAL A 1 86 ? -2.971 -9.052 6.645 1.00 93.75 86 VAL A C 1
ATOM 636 O O . VAL A 1 86 ? -3.726 -8.251 7.189 1.00 93.75 86 VAL A O 1
ATOM 639 N N . ALA A 1 87 ? -3.037 -10.366 6.871 1.00 89.31 87 ALA A N 1
ATOM 640 C CA . ALA A 1 87 ? -4.082 -10.994 7.673 1.00 89.31 87 ALA A CA 1
ATOM 641 C C . ALA A 1 87 ? -4.059 -10.589 9.157 1.00 89.31 87 ALA A C 1
ATOM 643 O O . ALA A 1 87 ? -5.053 -10.775 9.855 1.00 89.31 87 ALA A O 1
ATOM 644 N N . VAL A 1 88 ? -2.944 -10.037 9.644 1.00 89.25 88 VAL A N 1
ATOM 645 C CA . VAL A 1 88 ? -2.785 -9.597 11.038 1.00 89.25 88 VAL A CA 1
ATOM 646 C C . 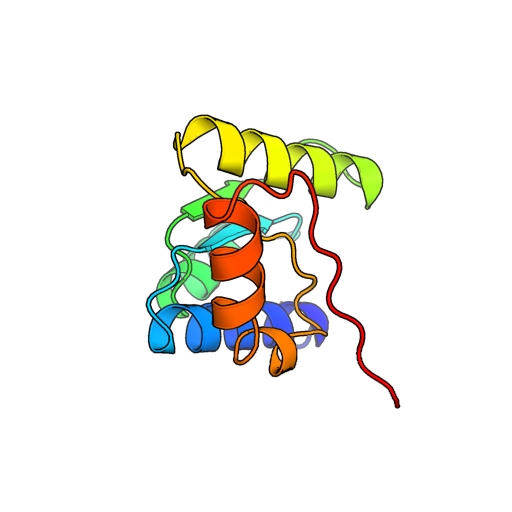VAL A 1 88 ? -2.723 -8.074 11.172 1.00 89.25 88 VAL A C 1
ATOM 648 O O . VAL A 1 88 ? -2.433 -7.579 12.256 1.00 89.25 88 VAL A O 1
ATOM 651 N N . LEU A 1 89 ? -3.030 -7.311 10.115 1.00 93.12 89 LEU A N 1
ATOM 652 C CA . LEU A 1 89 ? -3.080 -5.848 10.205 1.00 93.12 89 LEU A CA 1
ATOM 653 C C . LEU A 1 89 ? -4.245 -5.360 11.069 1.00 93.12 89 LEU A C 1
ATOM 655 O O . LEU A 1 89 ? -4.079 -4.391 11.799 1.00 93.12 89 LEU A O 1
ATOM 659 N N . ALA A 1 90 ? -5.396 -6.040 11.042 1.00 94.38 90 ALA A N 1
ATOM 660 C CA . ALA A 1 90 ? -6.578 -5.648 11.814 1.00 94.38 90 ALA A CA 1
ATOM 661 C C . ALA A 1 90 ? -6.297 -5.408 13.316 1.00 94.38 90 ALA A C 1
ATOM 663 O O . ALA A 1 90 ? -6.612 -4.317 13.797 1.00 94.38 90 ALA A O 1
ATOM 664 N N . PRO A 1 91 ? -5.671 -6.338 14.070 1.00 94.12 91 PRO A N 1
ATOM 665 C CA . PRO A 1 91 ? -5.320 -6.071 15.465 1.00 94.12 91 PRO A CA 1
ATOM 666 C C . PRO A 1 91 ? -4.282 -4.949 15.622 1.00 94.12 91 PRO A C 1
ATOM 668 O O . PRO A 1 91 ? -4.353 -4.206 16.595 1.00 94.12 91 PRO A O 1
ATOM 671 N N . CYS A 1 92 ? -3.350 -4.766 14.679 1.00 95.19 92 CYS A N 1
ATOM 672 C CA . CYS A 1 92 ? -2.401 -3.648 14.732 1.00 95.19 92 CYS A CA 1
ATOM 673 C C . CYS A 1 92 ? -3.092 -2.291 14.550 1.00 95.19 92 CYS A C 1
ATOM 675 O O . CYS A 1 92 ? -2.808 -1.352 15.290 1.00 95.19 92 CYS A O 1
ATOM 677 N N . ILE A 1 93 ? -4.026 -2.201 13.604 1.00 95.94 93 ILE A N 1
ATOM 678 C CA . ILE A 1 93 ? -4.836 -1.004 13.353 1.00 95.94 93 ILE A CA 1
ATOM 679 C C . ILE A 1 93 ? -5.679 -0.675 14.588 1.00 95.94 93 ILE A C 1
ATOM 681 O O . ILE A 1 93 ? -5.712 0.477 15.010 1.00 95.94 93 ILE A O 1
ATOM 685 N N . ALA A 1 94 ? -6.301 -1.680 15.214 1.00 96.31 94 ALA A N 1
ATOM 686 C CA . ALA A 1 94 ? -7.094 -1.487 16.428 1.00 96.31 94 ALA A CA 1
ATOM 687 C C . ALA A 1 94 ? -6.279 -0.873 17.580 1.00 96.31 94 ALA A C 1
ATOM 689 O O . ALA A 1 94 ? -6.800 -0.048 18.326 1.00 96.31 94 ALA A O 1
ATOM 690 N N . MET A 1 95 ? -4.997 -1.230 17.702 1.00 96.19 95 MET A N 1
ATOM 691 C CA . MET A 1 95 ? -4.097 -0.628 18.688 1.00 96.19 95 MET A CA 1
ATOM 692 C C . MET A 1 95 ? -3.815 0.845 18.367 1.00 96.19 95 MET A C 1
ATOM 694 O O . MET A 1 95 ? -3.878 1.673 19.266 1.00 96.19 95 MET A O 1
ATOM 698 N N . ILE A 1 96 ? -3.584 1.210 17.102 1.00 97.19 96 ILE A N 1
ATOM 699 C CA . ILE A 1 96 ? -3.429 2.630 16.735 1.00 97.19 96 ILE A CA 1
ATOM 700 C C . ILE A 1 96 ? -4.697 3.422 17.089 1.00 97.19 96 ILE A C 1
ATOM 702 O O . ILE A 1 96 ? -4.620 4.445 17.763 1.00 97.19 96 ILE A O 1
ATOM 706 N N . VAL A 1 97 ? -5.875 2.895 16.740 1.00 96.00 97 VAL A N 1
ATOM 707 C CA . VAL A 1 97 ? -7.175 3.512 17.073 1.00 96.00 97 VAL A CA 1
ATOM 708 C C . VAL A 1 97 ? -7.392 3.633 18.590 1.00 96.00 97 VAL A C 1
ATOM 710 O O . VAL A 1 97 ? -8.034 4.575 19.047 1.00 96.00 97 VAL A O 1
ATOM 713 N N . ALA A 1 98 ? -6.827 2.725 19.391 1.00 97.06 98 ALA A N 1
ATOM 714 C CA . ALA A 1 98 ? -6.871 2.787 20.854 1.00 97.06 98 ALA A CA 1
ATOM 715 C C . ALA A 1 98 ? -5.936 3.851 21.471 1.00 97.06 98 ALA A C 1
ATOM 717 O O . ALA A 1 98 ? -5.921 4.002 22.693 1.00 97.06 98 ALA A O 1
ATOM 718 N N . GLY A 1 99 ? -5.172 4.584 20.656 1.00 96.69 99 GLY A N 1
ATOM 719 C CA . GLY A 1 99 ? -4.316 5.690 21.092 1.00 96.69 99 GLY A CA 1
ATOM 720 C C . GLY A 1 99 ? -2.825 5.363 21.163 1.00 96.69 99 GLY A C 1
ATOM 721 O O . GLY A 1 99 ? -2.080 6.109 21.791 1.00 96.69 99 GLY A O 1
ATOM 722 N N . TYR A 1 100 ? -2.375 4.262 20.556 1.00 97.38 100 TYR A N 1
ATOM 723 C CA . TYR A 1 100 ? -0.944 3.989 20.400 1.00 97.38 100 TYR A CA 1
ATOM 724 C C . TYR A 1 100 ? -0.396 4.709 19.161 1.00 97.38 100 TYR A C 1
ATOM 726 O O . TYR A 1 100 ? -1.004 4.653 18.098 1.00 97.38 100 TYR A O 1
ATOM 734 N N . ASP A 1 101 ? 0.784 5.323 19.263 1.00 96.06 101 ASP A N 1
ATOM 735 C CA . ASP A 1 101 ? 1.368 6.074 18.139 1.00 96.06 101 ASP A CA 1
ATOM 736 C C . ASP A 1 101 ? 1.997 5.167 17.069 1.00 96.06 101 ASP A C 1
ATOM 738 O O . ASP A 1 101 ? 1.947 5.451 15.874 1.00 96.06 101 ASP A O 1
ATOM 742 N N . ILE A 1 102 ? 2.643 4.077 17.500 1.00 96.12 102 ILE A N 1
ATOM 743 C CA . ILE A 1 102 ? 3.379 3.156 16.630 1.00 96.12 102 ILE A CA 1
ATOM 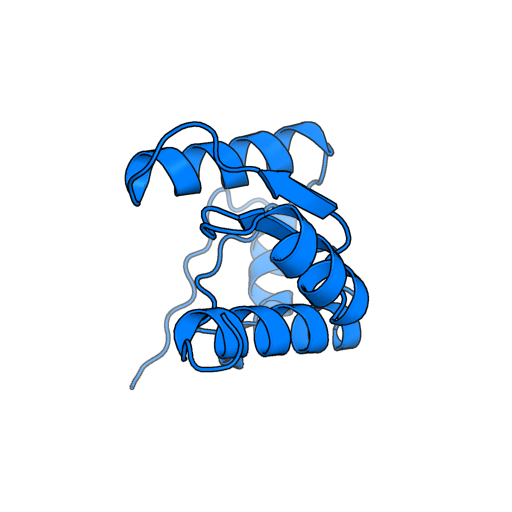744 C C . ILE A 1 102 ? 3.142 1.723 17.098 1.00 96.12 102 ILE A C 1
ATOM 746 O O . ILE A 1 102 ? 3.334 1.391 18.268 1.00 96.12 102 ILE A O 1
ATOM 750 N N . VAL A 1 103 ? 2.793 0.850 16.153 1.00 94.88 103 VAL A N 1
ATOM 751 C CA . VAL A 1 103 ? 2.632 -0.588 16.380 1.00 94.88 103 VAL A CA 1
ATOM 752 C C . VAL A 1 103 ? 3.549 -1.340 15.427 1.00 94.88 103 VAL A C 1
ATOM 754 O O . VAL A 1 103 ? 3.454 -1.195 14.210 1.00 94.88 103 VAL A O 1
ATOM 757 N N . ILE A 1 104 ? 4.431 -2.167 15.987 1.00 92.44 104 ILE A N 1
ATOM 758 C CA . ILE A 1 104 ? 5.332 -3.033 15.224 1.00 92.44 104 ILE A CA 1
ATOM 759 C C . ILE A 1 104 ? 4.903 -4.482 15.482 1.00 92.44 104 ILE A C 1
ATOM 761 O O . ILE A 1 104 ? 5.076 -4.965 16.604 1.00 92.44 104 ILE A O 1
ATOM 765 N N . PRO A 1 105 ? 4.325 -5.187 14.493 1.00 87.56 105 PRO A N 1
ATOM 766 C CA . PRO A 1 105 ? 3.923 -6.574 14.679 1.00 87.56 105 PRO A CA 1
ATOM 767 C C . PRO A 1 105 ? 5.150 -7.470 14.890 1.00 87.56 105 PRO A C 1
ATOM 769 O O . PRO A 1 105 ? 6.073 -7.490 14.074 1.00 87.56 105 PRO A O 1
ATOM 772 N N . TRP A 1 106 ? 5.140 -8.250 15.972 1.00 83.06 106 TRP A N 1
ATOM 773 C CA . TRP A 1 106 ? 6.124 -9.303 16.218 1.00 83.06 106 TRP A CA 1
ATOM 774 C C . TRP A 1 106 ? 5.602 -10.624 15.649 1.00 83.06 106 TRP A C 1
ATOM 776 O O . TRP A 1 106 ? 4.525 -11.085 16.023 1.00 83.06 106 TRP A O 1
ATOM 786 N N . ARG A 1 107 ? 6.401 -11.291 14.808 1.00 68.62 107 ARG A N 1
ATOM 787 C CA . ARG A 1 107 ? 6.201 -12.704 14.454 1.00 68.62 107 ARG A CA 1
ATOM 788 C C . ARG A 1 107 ? 7.367 -13.539 14.980 1.00 68.62 107 ARG A C 1
ATOM 790 O O . ARG A 1 107 ? 8.487 -13.355 14.515 1.00 68.62 107 ARG A O 1
ATOM 797 N N . ASN A 1 108 ? 7.111 -14.435 15.936 1.00 63.25 108 ASN A N 1
ATOM 798 C CA . ASN A 1 108 ? 8.098 -15.453 16.297 1.00 63.25 108 ASN A CA 1
ATOM 799 C C . ASN A 1 108 ? 8.158 -16.449 15.136 1.00 63.25 108 ASN A C 1
ATOM 801 O O . ASN A 1 108 ? 7.118 -16.953 14.707 1.00 63.25 108 ASN A O 1
ATOM 805 N N . LEU A 1 109 ? 9.352 -16.623 14.575 1.00 54.22 109 LEU A N 1
ATOM 806 C CA . LEU A 1 109 ? 9.643 -17.647 13.575 1.00 54.22 109 LEU A CA 1
ATOM 807 C C . LEU A 1 109 ? 9.901 -18.982 14.267 1.00 54.22 109 LEU A C 1
ATOM 809 O O . LEU A 1 109 ? 10.550 -18.955 15.336 1.00 54.22 109 LEU A O 1
#

Radius of gyration: 13.96 Å; Cα contacts (8 Å, |Δi|>4): 117; chains: 1; bounding box: 28×31×39 Å

Foldseek 3Di:
DVPDPQLVLLLVLQLLLVVVVHAAEAADADPCQVVSQVSNVVSHHPYYHHQDDDDDVRRVVVRVVVVVVVVDLDDDDDRSVVSVCSVVVVVVVVVSVVPDPDDDDDDDD